Protein AF-M9M6G7-F1 (afdb_monomer)

Foldseek 3Di:
DDDDDDDDDDDDDDDDDDDDDDDDDDDDDDDDDDDDDDDDDDDPDDDPPDDPPPVPPPPDDDPDDCPPPVPPDDDDDDPPDPDDPQVVVLLVVVLPPDDPVVNVVVVVCVVVVVAWRARDPPQPPADADPRCVVVVHRGTD

InterPro domains:
  IPR005721 Large ribosomal subunit protein uL22, eukaryota/archaea [PTHR11593] (61-141)
  IPR036394 Ribosomal protein uL22 superfamily [G3DSA:3.90.470.10] (59-141)
  IPR036394 Ribosomal protein uL22 superfamily [SSF54843] (71-140)

Sequence (141 aa):
MFRSARTADTSTTADKQRPASAPITLASTFLATPTWLHRGVLSTACMPASSSCFSSPAHVRYAFDDSKLVEKTAKSRGEYLRVHFKNTRETAAAVNGLKLQKAYAYLGNVVEKKQCIPFRRFNGGVGRTQQAKEFKTTQGK

Organism: Pseudozyma antarctica (strain T-34) (NCBI:txid1151754)

Mean predicted aligned error: 18.45 Å

Nearest PDB structures (foldseek):
  8fkw-assembly1_LA  TM=9.525E-01  e=1.174E-07  Homo sapiens
  8rjd-assembly1_P  TM=9.704E-01  e=3.593E-07  Oryctolagus cuniculus
  8etc-assembly1_P  TM=9.435E-01  e=3.593E-07  Schizosaccharomyces pombe
  8eui-assembly1_P  TM=9.459E-01  e=4.132E-07  Schizosaccharomyces pombe
  7ohv-assembly1_P  TM=9.429E-01  e=1.264E-06  Saccharomyces cerevisiae S288C

Radius of gyration: 30.39 Å; Cα contacts (8 Å, |Δi|>4): 64; chains: 1; bounding box: 70×54×80 Å

pLDDT: mean 73.3, std 21.25, range [36.56, 96.69]

Structure (mmCIF, N/CA/C/O backbone):
data_AF-M9M6G7-F1
#
_entry.id   AF-M9M6G7-F1
#
loop_
_atom_site.group_PDB
_atom_site.id
_atom_site.type_symbol
_atom_site.label_atom_id
_atom_site.label_alt_id
_atom_site.label_comp_id
_atom_site.label_asym_id
_atom_site.label_entity_id
_atom_site.label_seq_id
_atom_site.pdbx_PDB_ins_code
_atom_site.Cartn_x
_atom_site.Cartn_y
_atom_site.Cartn_z
_atom_site.occupancy
_atom_site.B_iso_or_equiv
_atom_site.auth_seq_id
_atom_site.auth_comp_id
_atom_site.auth_asym_id
_atom_site.auth_atom_id
_atom_site.pdbx_PDB_model_num
ATOM 1 N N . MET A 1 1 ? 32.095 -33.979 20.966 1.00 43.72 1 MET A N 1
ATOM 2 C CA . MET A 1 1 ? 31.326 -35.228 21.174 1.00 43.72 1 MET A CA 1
ATOM 3 C C . MET A 1 1 ? 29.858 -34.898 20.902 1.00 43.72 1 MET A C 1
ATOM 5 O O . MET A 1 1 ? 29.241 -34.283 21.749 1.00 43.72 1 MET A O 1
ATOM 9 N N . PHE A 1 2 ? 29.365 -34.875 19.662 1.00 41.00 2 PHE A N 1
ATOM 10 C CA . PHE A 1 2 ? 29.019 -35.976 18.742 1.00 41.00 2 PHE A CA 1
ATOM 11 C C . PHE A 1 2 ? 27.919 -36.927 19.250 1.00 41.00 2 PHE A C 1
ATOM 13 O O . PHE A 1 2 ? 28.191 -37.736 20.132 1.00 41.00 2 PHE A O 1
ATOM 20 N N . ARG A 1 3 ? 26.745 -36.832 18.591 1.00 46.19 3 ARG A N 1
ATOM 21 C CA . ARG A 1 3 ? 25.634 -37.795 18.347 1.00 46.19 3 ARG A CA 1
ATOM 22 C C . ARG A 1 3 ? 24.284 -37.084 18.555 1.00 46.19 3 ARG A C 1
ATOM 24 O O . ARG A 1 3 ? 24.125 -36.395 19.544 1.00 46.19 3 ARG A O 1
ATOM 31 N N . SER A 1 4 ? 23.269 -37.182 17.702 1.00 43.19 4 SER A N 1
ATOM 32 C CA . SER A 1 4 ? 23.062 -37.948 16.471 1.00 43.19 4 SER A CA 1
ATOM 33 C C . SER A 1 4 ? 21.884 -37.325 15.711 1.00 43.19 4 SER A C 1
ATOM 35 O O . SER A 1 4 ? 20.944 -36.829 16.323 1.00 43.19 4 SER A O 1
ATOM 37 N N . ALA A 1 5 ? 21.937 -37.396 14.384 1.00 50.91 5 ALA A N 1
ATOM 38 C CA . ALA A 1 5 ? 20.817 -37.154 13.481 1.00 50.91 5 ALA A CA 1
ATOM 39 C C . ALA A 1 5 ? 19.961 -38.423 13.273 1.00 50.91 5 ALA A C 1
ATOM 41 O O . ALA A 1 5 ? 20.450 -39.530 13.521 1.00 50.91 5 ALA A O 1
ATOM 42 N N . ARG A 1 6 ? 18.786 -38.210 12.644 1.00 52.19 6 ARG A N 1
ATOM 43 C CA . ARG A 1 6 ? 17.777 -39.146 12.077 1.00 52.19 6 ARG A CA 1
ATOM 44 C C . ARG A 1 6 ? 16.653 -39.525 13.057 1.00 52.19 6 ARG A C 1
ATOM 46 O O . ARG A 1 6 ? 16.937 -39.798 14.209 1.00 52.19 6 ARG A O 1
ATOM 53 N N . THR A 1 7 ? 15.376 -39.507 12.673 1.00 51.31 7 THR A N 1
ATOM 54 C CA . THR A 1 7 ? 14.771 -39.990 11.413 1.00 51.31 7 THR A CA 1
ATOM 55 C C . THR A 1 7 ? 13.548 -39.170 10.964 1.00 51.31 7 THR A C 1
ATOM 57 O O . THR A 1 7 ? 12.857 -38.553 11.769 1.00 51.31 7 THR A O 1
ATOM 60 N N . ALA A 1 8 ? 13.303 -39.175 9.652 1.00 49.88 8 ALA A N 1
ATOM 61 C CA . ALA A 1 8 ? 12.016 -38.860 9.038 1.00 49.88 8 ALA A CA 1
ATOM 62 C C . ALA A 1 8 ? 11.105 -40.095 9.091 1.00 49.88 8 ALA A C 1
ATOM 64 O O . ALA A 1 8 ? 11.651 -41.188 9.053 1.00 49.88 8 ALA A O 1
ATOM 65 N N . ASP A 1 9 ? 9.783 -39.891 9.113 1.00 36.56 9 ASP A N 1
ATOM 66 C CA . ASP A 1 9 ? 8.731 -40.766 8.557 1.00 36.56 9 ASP A CA 1
ATOM 67 C C . ASP A 1 9 ? 7.427 -39.939 8.510 1.00 36.56 9 ASP A C 1
ATOM 69 O O . ASP A 1 9 ? 7.043 -39.321 9.500 1.00 36.56 9 ASP A O 1
ATOM 73 N N . THR A 1 10 ? 6.941 -39.525 7.337 1.00 44.03 10 THR A N 1
ATOM 74 C CA . THR A 1 10 ? 6.092 -40.249 6.367 1.00 44.03 10 THR A CA 1
ATOM 75 C C . THR A 1 10 ? 4.648 -40.511 6.837 1.00 44.03 10 THR A C 1
ATOM 77 O O . THR A 1 10 ? 4.376 -41.227 7.788 1.00 44.03 10 THR A O 1
ATOM 80 N N . SER A 1 11 ? 3.725 -39.905 6.076 1.00 40.56 11 SER A N 1
ATOM 81 C CA . SER A 1 11 ? 2.355 -40.346 5.759 1.00 40.56 11 SER A CA 1
ATOM 82 C C . SER A 1 11 ? 1.344 -40.628 6.882 1.00 40.56 11 SER A C 1
ATOM 84 O O . SER A 1 11 ? 1.300 -41.728 7.416 1.00 40.56 11 SER A O 1
ATOM 86 N N . THR A 1 12 ? 0.362 -39.723 7.015 1.00 47.25 12 THR A N 1
ATOM 87 C CA . THR A 1 12 ? -1.041 -40.126 7.220 1.00 47.25 12 THR A CA 1
ATOM 88 C C . THR A 1 12 ? -1.945 -39.380 6.243 1.00 47.25 12 THR A C 1
ATOM 90 O O . THR A 1 12 ? -2.217 -38.187 6.362 1.00 47.25 12 THR A O 1
ATOM 93 N N . THR A 1 13 ? -2.356 -40.149 5.244 1.00 46.22 13 THR A N 1
ATOM 94 C CA . THR A 1 13 ? -3.547 -40.076 4.401 1.00 46.22 13 THR A CA 1
ATOM 95 C C . THR A 1 13 ? -4.765 -39.430 5.065 1.00 46.22 13 THR A C 1
ATOM 97 O O . THR A 1 13 ? -5.200 -39.880 6.120 1.00 46.22 13 THR A O 1
ATOM 100 N N . ALA A 1 14 ? -5.392 -38.469 4.381 1.00 48.97 14 ALA A N 1
ATOM 101 C CA . ALA A 1 14 ? -6.845 -38.301 4.414 1.00 48.97 14 ALA A CA 1
ATOM 102 C C . ALA A 1 14 ? -7.320 -37.517 3.183 1.00 48.97 14 ALA A C 1
ATOM 104 O O . ALA A 1 14 ? -7.270 -36.288 3.124 1.00 48.97 14 ALA A O 1
ATOM 105 N N . ASP A 1 15 ? -7.774 -38.288 2.200 1.00 39.06 15 ASP A N 1
ATOM 106 C CA . ASP A 1 15 ? -8.801 -37.953 1.222 1.00 39.06 15 ASP A CA 1
ATOM 107 C C . ASP A 1 15 ? -9.792 -36.875 1.692 1.00 39.06 15 ASP A C 1
ATOM 109 O O . ASP A 1 15 ? -10.577 -37.082 2.617 1.00 39.06 15 ASP A O 1
ATOM 113 N N . LYS A 1 16 ? -9.852 -35.767 0.951 1.00 49.38 16 LYS A N 1
ATOM 114 C CA . LYS A 1 16 ? -11.132 -35.164 0.562 1.00 49.38 16 LYS A CA 1
ATOM 115 C C . LYS A 1 16 ? -11.050 -34.761 -0.901 1.00 49.38 16 LYS A C 1
ATOM 117 O O . LYS A 1 16 ? -10.624 -33.666 -1.265 1.00 49.38 16 LYS A O 1
ATOM 122 N N . GLN A 1 17 ? -11.459 -35.720 -1.719 1.00 43.41 17 GLN A N 1
ATOM 123 C CA . GLN A 1 17 ? -11.925 -35.568 -3.088 1.00 43.41 17 GLN A CA 1
ATOM 124 C C . GLN A 1 17 ? -12.687 -34.243 -3.256 1.00 43.41 17 GLN A C 1
ATOM 126 O O . GLN A 1 17 ? -13.699 -33.998 -2.597 1.00 43.41 17 GLN A O 1
ATOM 131 N N . ARG A 1 18 ? -12.198 -33.375 -4.146 1.00 47.53 18 ARG A N 1
ATOM 132 C CA . ARG A 1 18 ? -13.004 -32.277 -4.688 1.00 47.53 18 ARG A CA 1
ATOM 133 C C . ARG A 1 18 ? -13.916 -32.883 -5.758 1.00 47.53 18 ARG A C 1
ATOM 135 O O . ARG A 1 18 ? -13.379 -33.486 -6.687 1.00 47.53 18 ARG A O 1
ATOM 142 N N . PRO A 1 19 ? -15.248 -32.756 -5.667 1.00 55.66 19 PRO A N 1
ATOM 143 C CA . PRO A 1 19 ? -16.118 -33.241 -6.725 1.00 55.66 19 PRO A CA 1
ATOM 144 C C . PRO A 1 19 ? -15.910 -32.407 -7.994 1.00 55.66 19 PRO A C 1
ATOM 146 O O . PRO A 1 19 ? -15.985 -31.178 -7.977 1.00 55.66 19 PRO A O 1
ATOM 149 N N . ALA A 1 20 ? -15.628 -33.107 -9.090 1.00 54.44 20 ALA A N 1
ATOM 150 C CA . ALA A 1 20 ? -15.618 -32.575 -10.439 1.00 54.44 20 ALA A CA 1
ATOM 151 C C . ALA A 1 20 ? -17.042 -32.155 -10.832 1.00 54.44 20 ALA A C 1
ATOM 153 O O . ALA A 1 20 ? -17.949 -32.985 -10.865 1.00 54.44 20 ALA A O 1
ATOM 154 N N . SER A 1 21 ? -17.254 -30.880 -11.148 1.00 55.66 21 SER A N 1
ATOM 155 C CA . SER A 1 21 ? -18.465 -30.448 -11.846 1.00 55.66 21 SER A CA 1
ATOM 156 C C . SER A 1 21 ? -18.279 -30.704 -13.340 1.00 55.66 21 SER A C 1
ATOM 158 O O . SER A 1 21 ? -17.503 -30.016 -14.006 1.00 55.66 21 SER A O 1
ATOM 160 N N . ALA A 1 22 ? -18.965 -31.732 -13.830 1.00 56.25 22 ALA A N 1
ATOM 161 C CA . ALA A 1 22 ? -19.038 -32.105 -15.234 1.00 56.25 22 ALA A CA 1
ATOM 1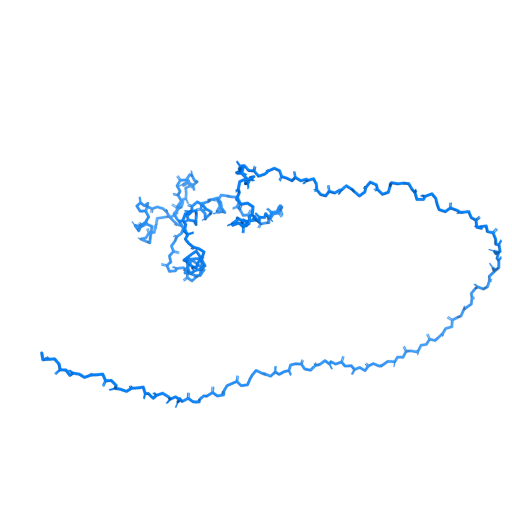62 C C . ALA A 1 22 ? -19.731 -31.019 -16.093 1.00 56.25 22 ALA A C 1
ATOM 164 O O . ALA A 1 22 ? -20.604 -30.303 -15.594 1.00 56.25 22 ALA A O 1
ATOM 165 N N . PRO A 1 23 ? -19.381 -30.911 -17.388 1.00 51.12 23 PRO A N 1
ATOM 166 C CA . PRO A 1 23 ? -20.042 -30.027 -18.342 1.00 51.12 23 PRO A CA 1
ATOM 167 C C . PRO A 1 23 ? -21.369 -30.632 -18.825 1.00 51.12 23 PRO A C 1
ATOM 169 O O . PRO A 1 23 ? -21.403 -31.737 -19.365 1.00 51.12 23 PRO A O 1
ATOM 172 N N . ILE A 1 24 ? -22.466 -29.890 -18.671 1.00 57.81 24 ILE A N 1
ATOM 173 C CA . ILE A 1 24 ? -23.769 -30.263 -19.233 1.00 57.81 24 ILE A CA 1
ATOM 174 C C . ILE A 1 24 ? -23.758 -29.902 -20.722 1.00 57.81 24 ILE A C 1
ATOM 176 O O . ILE A 1 24 ? -23.800 -28.735 -21.103 1.00 57.81 24 ILE A O 1
ATOM 180 N N . THR A 1 25 ? -23.670 -30.934 -21.554 1.00 47.38 25 THR A N 1
ATOM 181 C CA . THR A 1 25 ? -24.029 -30.919 -22.975 1.00 47.38 25 THR A CA 1
ATOM 182 C C . THR A 1 25 ? -25.407 -31.563 -23.126 1.00 47.38 25 THR A C 1
ATOM 184 O O . THR A 1 25 ? -25.710 -32.492 -22.383 1.00 47.38 25 THR A O 1
ATOM 187 N N . LEU A 1 26 ? -26.219 -31.034 -24.052 1.00 45.06 26 LEU A N 1
ATOM 188 C CA . LEU A 1 26 ? -27.317 -31.642 -24.841 1.00 45.06 26 LEU A CA 1
ATOM 189 C C . LEU A 1 26 ? -28.233 -30.479 -25.281 1.00 45.06 26 LEU A C 1
ATOM 191 O O . LEU A 1 26 ? -28.802 -29.784 -24.452 1.00 45.06 26 LEU A O 1
ATOM 195 N N . ALA A 1 27 ? -28.166 -30.024 -26.530 1.00 38.44 27 ALA A N 1
ATOM 196 C CA . ALA A 1 27 ? -28.734 -30.621 -27.745 1.00 38.44 27 ALA A CA 1
ATOM 197 C C . ALA A 1 27 ? -30.148 -30.092 -28.071 1.00 38.44 27 ALA A C 1
ATOM 199 O O . ALA A 1 27 ? -31.107 -30.315 -27.347 1.00 38.44 27 ALA A O 1
ATOM 200 N N . SER A 1 28 ? -30.198 -29.410 -29.221 1.00 47.59 28 SER A N 1
ATOM 201 C CA . SER A 1 28 ? -31.253 -29.381 -30.246 1.00 47.59 28 SER A CA 1
ATOM 202 C C . SER A 1 28 ? -32.720 -29.125 -29.875 1.00 47.59 28 SER A C 1
ATOM 204 O O . SER A 1 28 ? -33.405 -30.023 -29.406 1.00 47.59 28 SER A O 1
ATOM 206 N N . THR A 1 29 ? -33.236 -27.998 -30.374 1.00 53.78 29 THR A N 1
ATOM 207 C CA . THR A 1 29 ? -34.453 -27.908 -31.217 1.00 53.78 29 THR A CA 1
ATOM 208 C C . THR A 1 29 ? -34.286 -26.641 -32.070 1.00 53.78 29 THR A C 1
ATOM 210 O O . THR A 1 29 ? -34.328 -25.535 -31.544 1.00 53.78 29 THR A O 1
ATOM 213 N N . PHE A 1 30 ? -33.800 -26.708 -33.314 1.00 41.50 30 PHE A N 1
ATOM 214 C CA . PHE A 1 30 ? -34.609 -26.919 -34.523 1.00 41.50 30 PHE A CA 1
ATOM 215 C C . PHE A 1 30 ? -36.017 -26.327 -34.419 1.00 41.50 30 PHE A C 1
ATOM 217 O O . PHE A 1 30 ? -36.906 -26.980 -33.895 1.00 41.50 30 PHE A O 1
ATOM 224 N N . LEU A 1 31 ? -36.208 -25.136 -34.989 1.00 48.16 31 LEU A N 1
ATOM 225 C CA . LEU A 1 31 ? -37.364 -24.821 -35.825 1.00 48.16 31 LEU A CA 1
ATOM 226 C C . LEU A 1 31 ? -36.938 -23.768 -36.852 1.00 48.16 31 LEU A C 1
ATOM 228 O O . LEU A 1 31 ? -36.422 -22.701 -36.527 1.00 48.16 31 LEU A O 1
ATOM 232 N N . ALA A 1 32 ? -37.093 -24.160 -38.107 1.00 45.59 32 ALA A N 1
A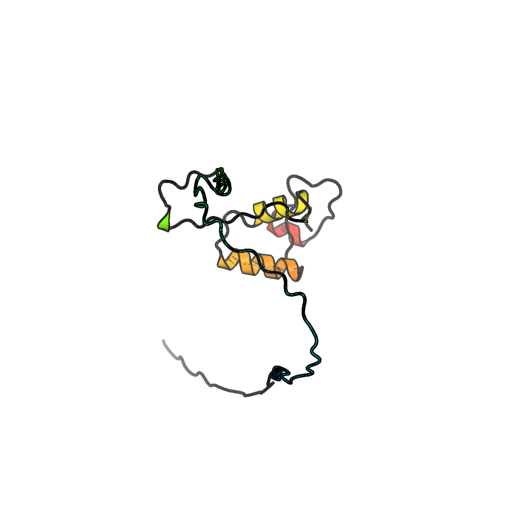TOM 233 C CA . ALA A 1 32 ? -36.815 -23.386 -39.296 1.00 45.59 32 ALA A CA 1
ATOM 234 C C . ALA A 1 32 ? -38.003 -22.485 -39.666 1.00 45.59 32 ALA A C 1
ATOM 236 O O . ALA A 1 32 ? -39.138 -22.763 -39.280 1.00 45.59 32 ALA A O 1
ATOM 237 N N . THR A 1 33 ? -37.712 -21.483 -40.505 1.00 54.75 33 THR A N 1
ATOM 238 C CA . THR A 1 33 ? -38.384 -21.070 -41.769 1.00 54.75 33 THR A CA 1
ATOM 239 C C . THR A 1 33 ? -38.447 -19.522 -41.902 1.00 54.75 33 THR A C 1
ATOM 241 O O . THR A 1 33 ? -38.173 -18.827 -40.930 1.00 54.75 33 THR A O 1
ATOM 244 N N . PRO A 1 34 ? -38.721 -18.932 -43.088 1.00 53.31 34 PRO A N 1
ATOM 245 C CA . PRO A 1 34 ? -37.825 -18.907 -44.249 1.00 53.31 34 PRO A CA 1
ATOM 246 C C . PRO A 1 34 ? -37.761 -17.524 -44.968 1.00 53.31 34 PRO A C 1
ATOM 248 O O . PRO A 1 34 ? -38.592 -16.645 -44.780 1.00 53.31 34 PRO A O 1
ATOM 251 N N . THR A 1 35 ? -36.777 -17.393 -45.866 1.00 56.69 35 THR A N 1
ATOM 252 C CA . THR A 1 35 ? -36.803 -16.657 -47.156 1.00 56.69 35 THR A CA 1
ATOM 253 C C . THR A 1 35 ? -37.253 -15.187 -47.222 1.00 56.69 35 THR A C 1
ATOM 255 O O . THR A 1 35 ? -38.439 -14.898 -47.337 1.00 56.69 35 THR A O 1
ATOM 258 N N . TRP A 1 36 ? -36.283 -14.292 -47.446 1.00 39.28 36 TRP A N 1
ATOM 259 C CA . TRP A 1 36 ? -36.424 -13.205 -48.426 1.00 39.28 36 TRP A CA 1
ATOM 260 C C . TRP A 1 36 ? -35.241 -13.240 -49.395 1.00 39.28 36 TRP A C 1
ATOM 262 O O . TRP A 1 36 ? -34.120 -12.842 -49.091 1.00 39.28 36 TRP A O 1
ATOM 272 N N . LEU A 1 37 ? -35.520 -13.793 -50.573 1.00 45.16 37 LEU A N 1
ATOM 273 C CA . LEU A 1 37 ? -34.740 -13.618 -51.789 1.00 45.16 37 LEU A CA 1
ATOM 274 C C . LEU A 1 37 ? -35.014 -12.190 -52.278 1.00 45.16 37 LEU A C 1
ATOM 276 O O . LEU A 1 37 ? -36.186 -11.851 -52.364 1.00 45.16 37 LEU A O 1
ATOM 280 N N . HIS A 1 38 ? -33.995 -11.392 -52.608 1.00 53.50 38 HIS A N 1
ATOM 281 C CA . HIS A 1 38 ? -33.955 -10.529 -53.804 1.00 53.50 38 HIS A CA 1
ATOM 282 C C . HIS A 1 38 ? -32.518 -10.015 -54.035 1.00 53.50 38 HIS A C 1
ATOM 284 O O . HIS A 1 38 ? -32.055 -9.028 -53.480 1.00 53.50 38 HIS A O 1
ATOM 290 N N . ARG A 1 39 ? -31.802 -10.821 -54.823 1.00 47.84 39 ARG A N 1
ATOM 291 C CA . ARG A 1 39 ? -30.875 -10.509 -55.925 1.00 47.84 39 ARG A CA 1
ATOM 292 C C . ARG A 1 39 ? -30.410 -9.046 -56.133 1.00 47.84 39 ARG A C 1
ATOM 294 O O . ARG A 1 39 ? -31.212 -8.172 -56.434 1.00 47.84 39 ARG A O 1
ATOM 301 N N . GLY A 1 40 ? -29.085 -8.882 -56.193 1.00 43.72 40 GLY A N 1
ATOM 302 C CA . GLY A 1 40 ? -28.346 -7.780 -56.841 1.00 43.72 40 GLY A CA 1
ATOM 303 C C . GLY A 1 40 ? -26.875 -7.817 -56.397 1.00 43.72 40 GLY A C 1
ATOM 304 O O . GLY A 1 40 ? -26.561 -7.360 -55.311 1.00 43.72 40 GLY A O 1
ATOM 305 N N . VAL A 1 41 ? -25.993 -8.645 -56.968 1.00 48.12 41 VAL A N 1
ATOM 306 C CA . VAL A 1 41 ? -25.215 -8.474 -58.217 1.00 48.12 41 VAL A CA 1
ATOM 307 C C . VAL A 1 41 ? -24.428 -7.156 -58.277 1.00 48.12 41 VAL A C 1
ATOM 309 O O . VAL A 1 41 ? -24.959 -6.114 -58.634 1.00 48.12 41 VAL A O 1
ATOM 312 N N . LEU A 1 42 ? -23.130 -7.327 -57.994 1.00 46.41 42 LEU A N 1
ATOM 313 C CA . LEU A 1 42 ? -21.948 -6.554 -58.390 1.00 46.41 42 LEU A CA 1
ATOM 314 C C . LEU A 1 42 ? -21.827 -5.092 -57.933 1.00 46.41 42 LEU A C 1
ATOM 316 O O . LEU A 1 42 ? -22.305 -4.173 -58.584 1.00 46.41 42 LEU A O 1
ATOM 320 N N . SER A 1 43 ? -20.951 -4.887 -56.944 1.00 43.25 43 SER A N 1
ATOM 321 C CA . SER A 1 43 ? -19.855 -3.925 -57.103 1.00 43.25 43 SER A CA 1
ATOM 322 C C . SER A 1 43 ? -18.693 -4.283 -56.173 1.00 43.25 43 SER A C 1
ATOM 324 O O . SER A 1 43 ? -18.697 -3.996 -54.977 1.00 43.25 43 SER A O 1
ATOM 326 N N . THR A 1 44 ? -17.692 -4.964 -56.728 1.00 54.19 44 THR A N 1
ATOM 327 C CA . THR A 1 44 ? -16.334 -5.009 -56.183 1.00 54.19 44 THR A CA 1
ATOM 328 C C . THR A 1 44 ? -15.743 -3.606 -56.258 1.00 54.19 44 THR A C 1
ATOM 330 O O . THR A 1 44 ? -15.160 -3.225 -57.270 1.00 54.19 44 THR A O 1
ATOM 333 N N . ALA A 1 45 ? -15.874 -2.849 -55.173 1.00 46.41 45 ALA A N 1
ATOM 334 C CA . ALA A 1 45 ? -15.076 -1.662 -54.924 1.00 46.41 45 ALA A CA 1
ATOM 335 C C . ALA A 1 45 ? -14.203 -1.928 -53.696 1.00 46.41 45 ALA A C 1
ATOM 337 O O . ALA A 1 45 ? -14.644 -1.850 -52.553 1.00 46.41 45 ALA A O 1
ATOM 338 N N . CYS A 1 46 ? -12.979 -2.357 -54.005 1.00 39.38 46 CYS A N 1
ATOM 339 C CA . CYS A 1 46 ? -11.730 -2.019 -53.332 1.00 39.38 46 CYS A CA 1
ATOM 340 C C . CYS A 1 46 ? -11.907 -1.313 -51.978 1.00 39.38 46 CYS A C 1
ATOM 342 O O . CYS A 1 46 ? -12.213 -0.123 -51.923 1.00 39.38 46 CYS A O 1
ATOM 344 N N . MET A 1 47 ? -11.679 -2.052 -50.891 1.00 57.00 47 MET A N 1
ATOM 345 C CA . MET A 1 47 ? -11.499 -1.454 -49.574 1.00 57.00 47 MET A CA 1
ATOM 346 C C . MET A 1 47 ? -10.264 -0.543 -49.614 1.00 57.00 47 MET A C 1
ATOM 348 O O . MET A 1 47 ? -9.167 -1.054 -49.861 1.00 57.00 47 MET A O 1
ATOM 352 N N . PRO A 1 48 ? -10.370 0.766 -49.320 1.00 56.56 48 PRO A N 1
ATOM 353 C CA . PRO A 1 48 ? -9.198 1.520 -48.931 1.00 56.56 48 PRO A CA 1
ATOM 354 C C . PRO A 1 48 ? -8.807 1.063 -47.524 1.00 56.56 48 PRO A C 1
ATOM 356 O O . PRO A 1 48 ? -9.320 1.527 -46.506 1.00 56.56 48 PRO A O 1
ATOM 359 N N . ALA A 1 49 ? -7.873 0.118 -47.479 1.00 57.50 49 ALA A N 1
ATOM 360 C CA . ALA A 1 49 ? -6.958 -0.000 -46.365 1.00 57.50 49 ALA A CA 1
ATOM 361 C C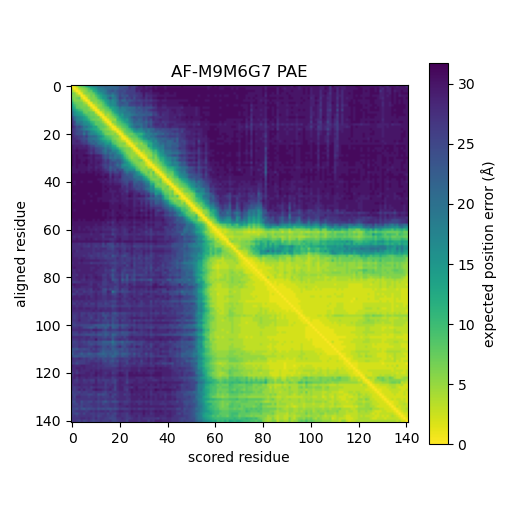 . ALA A 1 49 ? -6.166 1.314 -46.278 1.00 57.50 49 ALA A C 1
ATOM 363 O O . ALA A 1 49 ? -5.156 1.492 -46.950 1.00 57.50 49 ALA A O 1
ATOM 364 N N . SER A 1 50 ? -6.630 2.260 -45.466 1.00 55.44 50 SER A N 1
ATOM 365 C CA . SER A 1 50 ? -5.809 3.393 -45.052 1.00 55.44 50 SER A CA 1
ATOM 366 C C . SER A 1 50 ? -6.190 3.822 -43.646 1.00 55.44 50 SER A C 1
ATOM 368 O O . SER A 1 50 ? -7.266 4.360 -43.397 1.00 55.44 50 SER A O 1
ATOM 370 N N . SER A 1 51 ? -5.248 3.541 -42.748 1.00 55.06 51 SER A N 1
ATOM 371 C CA . SER A 1 51 ? -5.176 3.974 -41.361 1.00 55.06 51 SER A CA 1
ATOM 372 C C . SER A 1 51 ? -6.393 3.629 -40.512 1.00 55.06 51 SER A C 1
ATOM 374 O O . SER A 1 51 ? -7.154 4.497 -40.089 1.00 55.06 51 SER A O 1
ATOM 376 N N . SER A 1 52 ? -6.445 2.373 -40.066 1.00 47.53 52 SER A N 1
ATOM 377 C CA . SER A 1 52 ? -6.624 2.184 -38.633 1.00 47.53 52 SER A CA 1
ATOM 378 C C . SER A 1 52 ? -5.568 3.053 -37.943 1.00 47.53 52 SER A C 1
ATOM 380 O O . SER A 1 52 ? -4.417 2.643 -37.780 1.00 47.53 52 SER A O 1
ATOM 382 N N . CYS A 1 53 ? -5.936 4.268 -37.542 1.00 41.09 53 CYS A N 1
ATOM 383 C CA . CYS A 1 53 ? -5.345 4.892 -36.373 1.00 41.09 53 CYS A CA 1
ATOM 384 C C . CYS A 1 53 ? -5.759 4.017 -35.186 1.00 41.09 53 CYS A C 1
ATOM 386 O O . CYS A 1 53 ? -6.597 4.366 -34.362 1.00 41.09 53 CYS A O 1
ATOM 388 N N . PHE A 1 54 ? -5.187 2.811 -35.142 1.00 45.44 54 PHE A N 1
ATOM 389 C CA . PHE A 1 54 ? -5.061 2.052 -33.927 1.00 45.44 54 PHE A CA 1
ATOM 390 C C . PHE A 1 54 ? -4.244 2.978 -33.042 1.00 45.44 54 PHE A C 1
ATOM 392 O O . PHE A 1 54 ? -3.031 3.108 -33.200 1.00 45.44 54 PHE A O 1
ATOM 399 N N . SER A 1 55 ? -4.948 3.763 -32.231 1.00 51.31 55 SER A N 1
ATOM 400 C CA . SER A 1 55 ? -4.348 4.544 -31.173 1.00 51.31 55 SER A CA 1
ATOM 401 C C . SER A 1 55 ? -3.723 3.505 -30.258 1.00 51.31 55 SER A C 1
ATOM 403 O O . SER A 1 55 ? -4.391 2.935 -29.396 1.00 51.31 55 SER A O 1
ATOM 405 N N . SER A 1 56 ? -2.463 3.160 -30.540 1.00 51.47 56 SER A N 1
ATOM 406 C CA . SER A 1 56 ? -1.636 2.368 -29.648 1.00 51.47 56 SER A CA 1
ATOM 407 C C . SER A 1 56 ? -1.808 2.999 -28.275 1.00 51.47 56 SER A C 1
ATOM 409 O O . SER A 1 56 ? -1.611 4.217 -28.179 1.00 51.47 56 SER A O 1
ATOM 411 N N . PRO A 1 57 ? -2.230 2.237 -27.248 1.00 58.94 57 PRO A N 1
ATOM 412 C CA . PRO A 1 57 ? -2.486 2.796 -25.932 1.00 58.94 57 PRO A CA 1
ATOM 413 C C . PRO A 1 57 ? -1.264 3.618 -25.556 1.00 58.94 57 PRO A C 1
ATOM 415 O O . PRO A 1 57 ? -0.151 3.086 -25.527 1.00 58.94 57 PRO A O 1
ATOM 418 N N . ALA A 1 58 ? -1.474 4.930 -25.401 1.00 58.12 58 ALA A N 1
ATOM 419 C CA . ALA A 1 58 ? -0.403 5.895 -25.232 1.00 58.12 58 ALA A CA 1
ATOM 420 C C . ALA A 1 58 ? 0.597 5.336 -24.216 1.00 58.12 58 ALA A C 1
ATOM 422 O O . ALA A 1 58 ? 0.218 4.936 -23.110 1.00 58.12 58 ALA A O 1
ATOM 423 N N . HIS A 1 59 ? 1.859 5.220 -24.628 1.00 65.06 59 HIS A N 1
ATOM 424 C CA . HIS A 1 59 ? 2.918 4.691 -23.784 1.00 65.06 59 HIS A CA 1
ATOM 425 C C . HIS A 1 59 ? 3.058 5.597 -22.554 1.00 65.06 59 HIS A C 1
ATOM 427 O O . HIS A 1 59 ? 3.675 6.664 -22.616 1.00 65.06 59 HIS A O 1
ATOM 433 N N . VAL A 1 60 ? 2.429 5.193 -21.445 1.00 75.00 60 VAL A N 1
ATOM 434 C CA . VAL A 1 60 ? 2.450 5.948 -20.193 1.00 75.00 60 VAL A CA 1
ATOM 435 C C . VAL A 1 60 ? 3.877 5.975 -19.677 1.00 75.00 60 VAL A C 1
ATOM 437 O O . VAL A 1 60 ? 4.538 4.944 -19.541 1.00 75.00 60 VAL A O 1
ATOM 440 N N . ARG A 1 61 ? 4.354 7.190 -19.421 1.00 83.69 61 ARG A N 1
ATOM 441 C CA . ARG A 1 61 ? 5.679 7.438 -18.866 1.00 83.69 61 ARG A CA 1
ATOM 442 C C . ARG A 1 61 ? 5.643 7.081 -17.380 1.00 83.69 61 ARG A C 1
ATOM 444 O O . ARG A 1 61 ? 4.821 7.608 -16.635 1.00 83.69 61 ARG A O 1
ATOM 451 N N . TYR A 1 62 ? 6.513 6.165 -16.967 1.00 86.31 62 TYR A N 1
ATOM 452 C CA . TYR A 1 62 ? 6.722 5.849 -15.556 1.00 86.31 62 TYR A CA 1
ATOM 453 C C . TYR A 1 62 ? 7.668 6.885 -14.941 1.00 86.31 62 TYR A C 1
ATOM 455 O O . TYR A 1 62 ? 8.513 7.437 -15.637 1.00 86.31 62 TYR A O 1
ATOM 463 N N . ALA A 1 63 ? 7.512 7.163 -13.645 1.00 86.44 63 ALA A N 1
ATOM 464 C CA . ALA A 1 63 ? 8.343 8.143 -12.938 1.00 86.44 63 ALA A CA 1
ATOM 465 C C . ALA A 1 63 ? 9.786 7.663 -12.698 1.00 86.44 63 ALA A C 1
ATOM 467 O O . ALA A 1 63 ? 10.659 8.467 -12.393 1.00 86.44 63 ALA A O 1
ATOM 468 N N . PHE A 1 64 ? 10.016 6.353 -12.777 1.00 85.38 64 PHE A N 1
ATOM 469 C CA . PHE A 1 64 ? 11.337 5.750 -12.680 1.00 85.38 64 PHE A CA 1
ATOM 470 C C . PHE A 1 64 ? 11.875 5.487 -14.088 1.00 85.38 64 PHE A C 1
ATOM 472 O O . PHE A 1 64 ? 11.134 4.980 -14.926 1.00 85.38 64 PHE A O 1
ATOM 479 N N . ASP A 1 65 ? 13.146 5.813 -14.326 1.00 84.19 65 ASP A N 1
ATOM 480 C CA . ASP A 1 65 ? 13.814 5.590 -15.608 1.00 84.19 65 ASP A CA 1
ATOM 481 C C . ASP A 1 65 ? 14.472 4.204 -15.650 1.00 84.19 65 ASP A C 1
ATOM 483 O O . ASP A 1 65 ? 15.512 3.951 -15.041 1.00 84.19 65 ASP A O 1
ATOM 487 N N . ASP A 1 66 ? 13.876 3.287 -16.405 1.00 79.81 66 ASP A N 1
ATOM 488 C CA . ASP A 1 66 ? 14.262 1.868 -16.443 1.00 79.81 66 ASP A CA 1
ATOM 489 C C . ASP A 1 66 ? 15.219 1.508 -17.585 1.00 79.81 66 ASP A C 1
ATOM 491 O O . ASP A 1 66 ? 15.522 0.331 -17.788 1.00 79.81 66 ASP A O 1
ATOM 495 N N . SER A 1 67 ? 15.688 2.496 -18.348 1.00 80.94 67 SER A N 1
ATOM 496 C CA . SER A 1 67 ? 16.444 2.304 -19.597 1.00 80.94 67 SER A CA 1
ATOM 497 C C . SER A 1 67 ? 17.690 1.423 -19.454 1.00 80.94 67 SER A C 1
ATOM 499 O O . SER A 1 67 ? 18.129 0.817 -20.425 1.00 80.94 67 SER A O 1
ATOM 501 N N . LYS A 1 68 ? 18.247 1.316 -18.244 1.00 81.56 68 LYS A N 1
ATOM 502 C CA . LYS A 1 68 ? 19.490 0.586 -17.954 1.00 81.56 68 LYS A CA 1
ATOM 503 C C . LYS A 1 68 ? 19.290 -0.868 -17.505 1.00 81.56 68 LYS A C 1
ATOM 505 O O . LYS A 1 68 ? 20.259 -1.616 -17.489 1.00 81.56 68 LYS A O 1
ATOM 510 N N . LEU A 1 69 ? 18.088 -1.269 -17.074 1.00 82.50 69 LEU A N 1
ATOM 511 C CA . LEU A 1 69 ? 17.869 -2.527 -16.328 1.00 82.50 69 LEU A CA 1
ATOM 512 C C . LEU A 1 69 ? 16.648 -3.323 -16.814 1.00 82.50 69 LEU A C 1
ATOM 514 O O . LEU A 1 69 ? 16.038 -4.051 -16.034 1.00 82.50 69 LEU A O 1
ATOM 518 N N . VAL A 1 70 ? 16.314 -3.200 -18.100 1.00 79.06 70 VAL A N 1
ATOM 519 C CA . VAL A 1 70 ? 15.074 -3.721 -18.703 1.00 79.06 70 VAL A CA 1
ATOM 520 C C . VAL A 1 70 ? 14.837 -5.214 -18.424 1.00 79.06 70 VAL A C 1
ATOM 522 O O . VAL A 1 70 ? 13.703 -5.617 -18.204 1.00 79.06 70 VAL A O 1
ATOM 525 N N . GLU A 1 71 ? 15.888 -6.034 -18.361 1.00 85.81 71 GLU A N 1
ATOM 526 C CA . GLU A 1 71 ? 15.765 -7.486 -18.132 1.00 85.81 71 GLU A CA 1
ATOM 527 C C . GLU A 1 71 ? 15.471 -7.873 -16.674 1.00 85.81 71 GLU A C 1
ATOM 529 O O . GLU A 1 71 ? 15.027 -8.985 -16.395 1.00 85.81 71 GLU A O 1
ATOM 534 N N . LYS A 1 72 ? 15.750 -6.979 -15.720 1.00 86.19 72 LYS A N 1
ATOM 535 C CA . LYS A 1 72 ? 15.688 -7.263 -14.275 1.00 86.19 72 LYS A CA 1
ATOM 536 C C . LYS A 1 72 ? 14.553 -6.521 -13.576 1.00 86.19 72 LYS A C 1
ATOM 538 O O . LYS A 1 72 ? 14.349 -6.715 -12.377 1.00 86.19 72 LYS A O 1
ATOM 543 N N . THR A 1 73 ? 13.837 -5.659 -14.293 1.00 85.00 73 THR A N 1
ATOM 544 C CA . THR A 1 73 ? 12.744 -4.850 -13.757 1.00 85.00 73 THR A CA 1
ATOM 545 C C . THR A 1 73 ? 11.407 -5.307 -14.327 1.00 85.00 73 THR A C 1
ATOM 547 O O . THR A 1 73 ? 11.276 -5.639 -15.499 1.00 85.00 73 THR A O 1
ATOM 550 N N . ALA A 1 74 ? 10.384 -5.325 -13.475 1.00 87.69 74 ALA A N 1
ATOM 551 C CA . ALA A 1 74 ? 9.014 -5.616 -13.871 1.00 87.69 74 ALA A CA 1
ATOM 552 C C . ALA A 1 74 ? 8.146 -4.388 -13.591 1.00 87.69 74 ALA A C 1
ATOM 554 O O . ALA A 1 74 ? 8.236 -3.787 -12.519 1.00 87.69 74 ALA A O 1
ATOM 555 N N . LYS A 1 75 ? 7.292 -4.028 -14.552 1.00 86.56 75 LYS A N 1
ATOM 556 C CA . LYS A 1 75 ? 6.348 -2.911 -14.446 1.00 86.56 75 LYS A CA 1
ATOM 557 C C . LYS A 1 75 ? 4.928 -3.441 -14.431 1.00 86.56 75 LYS A C 1
ATOM 559 O O . LYS A 1 75 ? 4.577 -4.312 -15.219 1.00 86.56 75 LYS A O 1
ATOM 564 N N . SER A 1 76 ? 4.097 -2.870 -13.574 1.00 89.19 76 SER A N 1
ATOM 565 C CA . SER A 1 76 ? 2.656 -3.099 -13.595 1.00 89.19 76 SER A CA 1
ATOM 566 C C . SER A 1 76 ? 1.935 -1.784 -13.328 1.00 89.19 76 SER A C 1
ATOM 568 O O . SER A 1 76 ? 2.450 -0.913 -12.625 1.00 89.19 76 SER A O 1
ATOM 570 N N . ARG A 1 77 ? 0.756 -1.622 -13.929 1.00 89.31 77 ARG A N 1
ATOM 571 C CA . ARG A 1 77 ? -0.112 -0.458 -13.742 1.00 89.31 77 ARG A CA 1
ATOM 572 C C . ARG A 1 77 ? -1.565 -0.903 -13.726 1.00 89.31 77 ARG A C 1
ATOM 574 O O . ARG A 1 77 ? -1.938 -1.826 -14.444 1.00 89.31 77 ARG A O 1
ATOM 581 N N . GLY A 1 78 ? -2.367 -0.226 -12.916 1.00 90.19 78 GLY A N 1
ATOM 582 C CA . GLY A 1 78 ? -3.819 -0.334 -12.918 1.00 90.19 78 GLY A CA 1
ATOM 583 C C . GLY A 1 78 ? -4.402 1.070 -12.938 1.00 90.19 78 GLY A C 1
ATOM 584 O O . GLY A 1 78 ? -4.008 1.911 -12.132 1.00 90.19 78 GLY A O 1
ATOM 585 N N . GLU A 1 79 ? -5.312 1.329 -13.868 1.00 90.56 79 GLU A N 1
ATOM 586 C CA . GLU A 1 79 ? -5.975 2.623 -14.033 1.00 90.56 79 GLU A CA 1
ATOM 587 C C . GLU A 1 79 ? -7.460 2.489 -13.722 1.00 90.56 79 GLU A C 1
ATOM 589 O O . GLU A 1 79 ? -8.040 1.416 -13.871 1.00 90.56 79 GLU A O 1
ATOM 594 N N . TYR A 1 80 ? -8.064 3.584 -13.253 1.00 91.81 80 TYR A N 1
ATOM 595 C CA . TYR A 1 80 ? -9.494 3.648 -12.941 1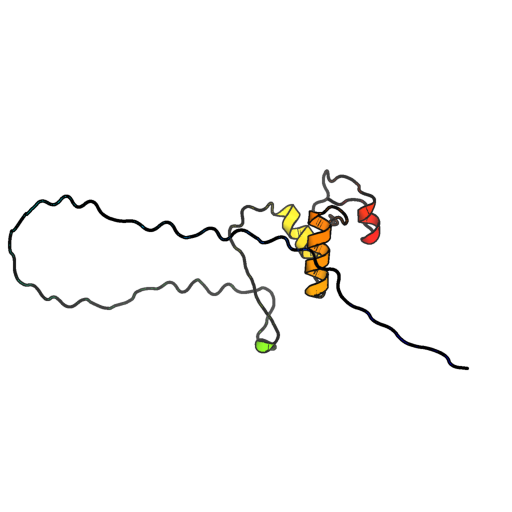.00 91.81 80 TYR A CA 1
ATOM 596 C C . TYR A 1 80 ? -9.980 2.547 -11.972 1.00 91.81 80 TYR A C 1
ATOM 598 O O . TYR A 1 80 ? -11.057 1.967 -12.108 1.00 91.81 80 TYR A O 1
ATOM 606 N N . LEU A 1 81 ? -9.172 2.250 -10.951 1.00 93.81 81 LEU A N 1
ATOM 607 C CA . LEU A 1 81 ? -9.542 1.292 -9.913 1.00 93.81 81 LEU A CA 1
ATOM 608 C C . LEU A 1 81 ? -10.561 1.911 -8.950 1.00 93.81 81 LEU A C 1
ATOM 610 O O . LEU A 1 81 ? -10.373 3.022 -8.455 1.00 93.81 81 LEU A O 1
ATOM 614 N N . ARG A 1 82 ? -11.609 1.153 -8.605 1.00 95.69 82 ARG A N 1
ATOM 615 C CA . ARG A 1 82 ? -12.634 1.540 -7.615 1.00 95.69 82 ARG A CA 1
ATOM 616 C C . ARG A 1 82 ? -12.130 1.357 -6.178 1.00 95.69 82 ARG A C 1
ATOM 618 O O . ARG A 1 82 ? -12.773 0.711 -5.358 1.00 95.69 82 ARG A O 1
ATOM 625 N N . VAL A 1 83 ? -10.948 1.889 -5.884 1.00 95.19 83 VAL A N 1
ATOM 626 C CA . VAL A 1 83 ? -10.302 1.825 -4.568 1.00 95.19 83 VAL A CA 1
ATOM 627 C C . VAL A 1 83 ? -10.153 3.223 -3.989 1.00 95.19 83 VAL A C 1
ATOM 629 O O . VAL A 1 83 ? -10.004 4.208 -4.710 1.00 95.19 83 VAL A O 1
ATOM 632 N N . HIS A 1 84 ? -10.186 3.327 -2.663 1.00 93.88 84 HIS A N 1
ATOM 633 C CA . HIS A 1 84 ? -10.047 4.621 -2.013 1.00 93.88 84 HIS A CA 1
ATOM 634 C C . HIS A 1 84 ? -8.583 5.078 -2.021 1.00 93.88 84 HIS A C 1
ATOM 636 O O . HIS A 1 84 ? -7.731 4.473 -1.366 1.00 93.88 84 HIS A O 1
ATOM 642 N N . PHE A 1 85 ? -8.313 6.198 -2.695 1.00 93.56 85 PHE A N 1
ATOM 643 C CA . PHE A 1 85 ? -6.970 6.747 -2.904 1.00 93.56 85 PHE A CA 1
ATOM 644 C C . PHE A 1 85 ? -6.109 6.794 -1.632 1.00 93.56 85 PHE A C 1
ATOM 646 O O . PHE A 1 85 ? -4.963 6.337 -1.632 1.00 93.56 85 PHE A O 1
ATOM 653 N N . LYS A 1 86 ? -6.669 7.297 -0.520 1.00 93.75 86 LYS A N 1
ATOM 654 C CA . LYS A 1 86 ? -5.910 7.462 0.732 1.00 93.75 86 LYS A CA 1
ATOM 655 C C . LYS A 1 86 ? -5.411 6.125 1.291 1.00 93.75 86 LYS A C 1
ATOM 657 O O . LYS A 1 86 ? -4.312 6.079 1.823 1.00 93.75 86 LYS A O 1
ATOM 662 N N . ASN A 1 87 ? -6.170 5.041 1.130 1.00 92.94 87 ASN A N 1
ATOM 663 C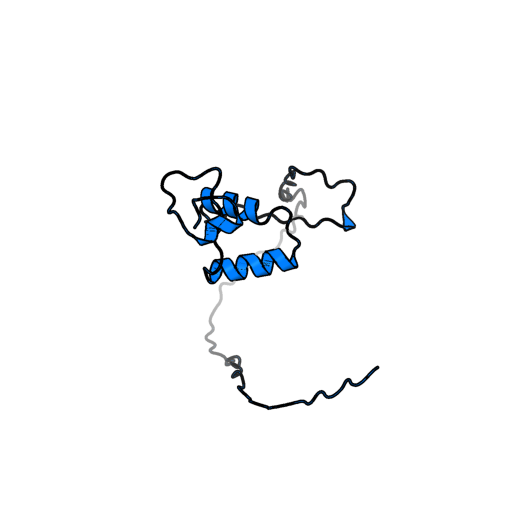 CA . ASN A 1 87 ? -5.806 3.741 1.701 1.00 92.94 87 ASN A CA 1
ATOM 664 C C . ASN A 1 87 ? -4.723 3.064 0.853 1.00 92.94 87 ASN A C 1
ATOM 666 O O . ASN A 1 87 ? -3.734 2.555 1.381 1.00 92.94 87 ASN A O 1
ATOM 670 N N . THR A 1 88 ? -4.869 3.110 -0.472 1.00 94.38 88 THR A N 1
ATOM 671 C CA . THR A 1 88 ? -3.913 2.499 -1.404 1.00 94.38 88 THR A CA 1
ATOM 672 C C . THR A 1 88 ? -2.541 3.164 -1.320 1.00 94.38 88 THR A C 1
ATOM 674 O O . THR A 1 88 ? -1.528 2.471 -1.352 1.00 94.38 88 THR A O 1
ATOM 677 N N . ARG A 1 89 ? -2.483 4.490 -1.130 1.00 94.81 89 ARG A N 1
ATOM 678 C CA . ARG A 1 89 ? -1.213 5.215 -0.974 1.00 94.81 89 ARG A CA 1
ATOM 679 C C . ARG A 1 89 ? -0.435 4.771 0.261 1.00 94.81 89 ARG A C 1
ATOM 681 O O . ARG A 1 89 ? 0.773 4.566 0.167 1.00 94.81 89 ARG A O 1
ATOM 688 N N . GLU A 1 90 ? -1.096 4.652 1.413 1.00 94.94 90 GLU A N 1
ATOM 689 C CA . GLU A 1 90 ? -0.417 4.217 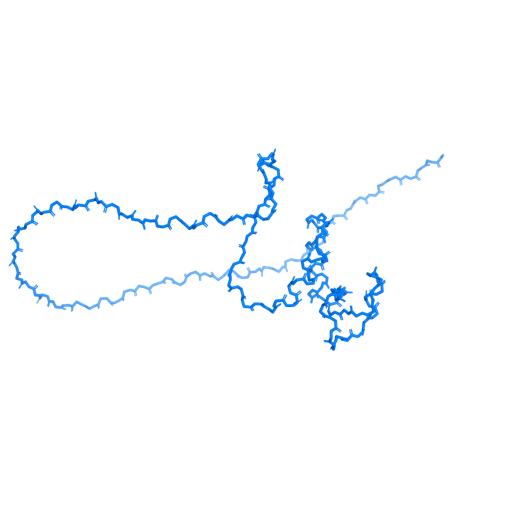2.642 1.00 94.94 90 GLU A CA 1
ATOM 690 C C . GLU A 1 90 ? 0.006 2.741 2.546 1.00 94.94 90 GLU A C 1
ATOM 692 O O . GLU A 1 90 ? 1.120 2.400 2.935 1.00 94.94 90 GLU A O 1
ATOM 697 N N . THR A 1 91 ? -0.816 1.891 1.920 1.00 94.44 91 THR A N 1
ATOM 698 C CA . THR A 1 91 ? -0.477 0.476 1.673 1.00 94.44 91 THR A CA 1
ATOM 699 C C . THR A 1 91 ? 0.749 0.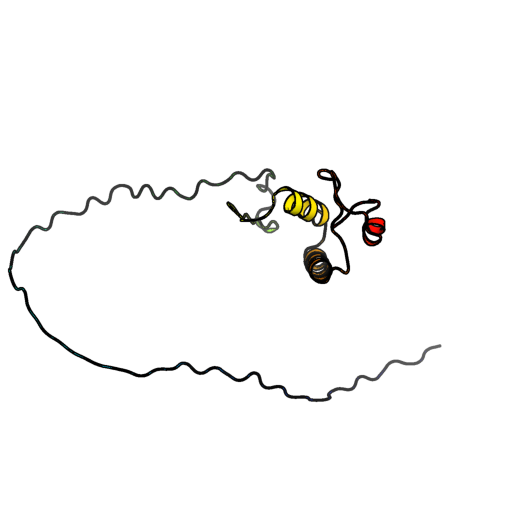338 0.770 1.00 94.44 91 THR A C 1
ATOM 701 O O . THR A 1 91 ? 1.681 -0.396 1.090 1.00 94.44 91 THR A O 1
ATOM 704 N N . ALA A 1 92 ? 0.791 1.084 -0.339 1.00 94.00 92 ALA A N 1
ATOM 705 C CA . ALA A 1 92 ? 1.931 1.081 -1.251 1.00 94.00 92 ALA A CA 1
ATOM 706 C C . ALA A 1 92 ? 3.207 1.567 -0.547 1.00 94.00 92 ALA A C 1
ATOM 708 O O . ALA A 1 92 ? 4.261 0.955 -0.684 1.00 94.00 92 ALA A O 1
ATOM 709 N N . ALA A 1 93 ? 3.105 2.614 0.278 1.00 93.31 93 ALA A N 1
ATOM 710 C CA . ALA A 1 93 ? 4.237 3.107 1.056 1.00 93.31 93 ALA A CA 1
ATOM 711 C C . ALA A 1 93 ? 4.789 2.067 2.048 1.00 93.31 93 ALA A C 1
ATOM 713 O O . ALA A 1 93 ? 5.993 2.061 2.286 1.00 93.31 93 ALA A O 1
ATOM 714 N N . ALA A 1 94 ? 3.941 1.195 2.602 1.00 93.06 94 ALA A N 1
ATOM 715 C CA . ALA A 1 94 ? 4.362 0.119 3.500 1.00 93.06 94 ALA A CA 1
ATOM 716 C C . ALA A 1 94 ? 5.049 -1.048 2.764 1.00 93.06 94 ALA A C 1
ATOM 718 O O . ALA A 1 94 ? 5.947 -1.682 3.315 1.00 93.06 94 ALA A O 1
ATOM 719 N N . VAL A 1 95 ? 4.642 -1.330 1.522 1.00 94.38 95 VAL A N 1
ATOM 720 C CA . VAL A 1 95 ? 5.208 -2.420 0.706 1.00 94.38 95 VAL A CA 1
ATOM 721 C C . VAL A 1 95 ? 6.505 -2.005 -0.003 1.00 94.38 95 VAL A C 1
ATOM 723 O O . VAL A 1 95 ? 7.342 -2.854 -0.322 1.00 94.38 95 VAL A O 1
ATOM 726 N N . ASN A 1 96 ? 6.714 -0.705 -0.216 1.00 92.56 96 ASN A N 1
ATOM 727 C CA . ASN A 1 96 ? 7.919 -0.175 -0.848 1.00 92.56 96 ASN A CA 1
ATOM 728 C C . ASN A 1 96 ? 9.194 -0.587 -0.087 1.00 92.56 96 ASN A C 1
ATOM 730 O O . ASN A 1 96 ? 9.348 -0.311 1.100 1.00 92.56 96 ASN A O 1
ATOM 734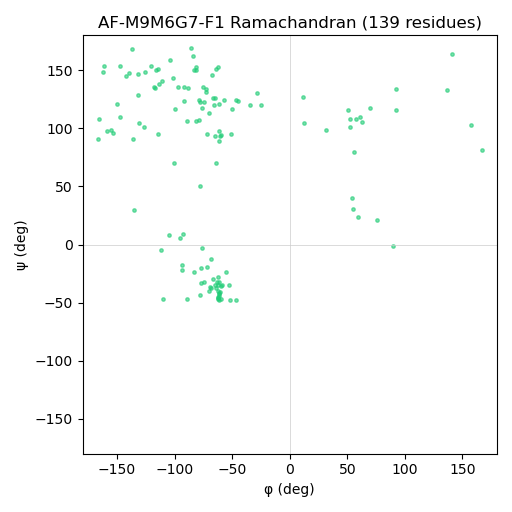 N N . GLY A 1 97 ? 10.133 -1.225 -0.794 1.00 90.69 97 GLY A N 1
ATOM 735 C CA . GLY A 1 97 ? 11.411 -1.693 -0.238 1.00 90.69 97 GLY A CA 1
ATOM 736 C C . GLY A 1 97 ? 11.386 -3.114 0.340 1.00 90.69 97 GLY A C 1
ATOM 737 O O . GLY A 1 97 ? 12.425 -3.613 0.774 1.00 90.69 97 GLY A O 1
ATOM 738 N N . LEU A 1 98 ? 10.238 -3.799 0.324 1.00 93.19 98 LEU A N 1
ATOM 739 C CA . LEU A 1 98 ? 10.154 -5.210 0.702 1.00 93.19 98 LEU A CA 1
ATOM 740 C C . LEU A 1 98 ? 10.533 -6.136 -0.464 1.00 93.19 98 LEU A C 1
ATOM 742 O O . LEU A 1 98 ? 10.278 -5.848 -1.632 1.00 93.19 98 LEU A O 1
ATOM 746 N N . LYS A 1 99 ? 11.091 -7.310 -0.138 1.00 95.62 99 LYS A N 1
ATOM 747 C CA . LYS A 1 99 ? 11.227 -8.419 -1.097 1.00 95.62 99 LYS A CA 1
ATOM 748 C C . LYS A 1 99 ? 9.841 -8.962 -1.461 1.00 95.62 99 LYS A C 1
ATOM 750 O O . LYS A 1 99 ? 8.979 -9.057 -0.587 1.00 95.62 99 LYS A O 1
ATOM 755 N N . LEU A 1 100 ? 9.663 -9.416 -2.705 1.00 93.00 100 LEU A N 1
ATOM 756 C CA . LEU A 1 100 ? 8.369 -9.874 -3.237 1.00 93.00 100 LEU A CA 1
ATOM 757 C C . LEU A 1 100 ? 7.680 -10.927 -2.351 1.00 93.00 100 LEU A C 1
ATOM 759 O O . LEU A 1 100 ? 6.519 -10.768 -1.995 1.00 93.00 100 LEU A O 1
ATOM 763 N N . GLN A 1 101 ? 8.409 -11.959 -1.916 1.00 96.00 101 GLN A N 1
ATOM 764 C CA . GLN A 1 101 ? 7.858 -13.016 -1.052 1.00 96.00 101 GLN A CA 1
ATOM 765 C C . GLN A 1 101 ? 7.347 -12.474 0.293 1.00 96.00 101 GLN A C 1
ATOM 767 O O . GLN A 1 101 ? 6.278 -12.862 0.760 1.00 96.00 101 GLN A O 1
ATOM 772 N N . LYS A 1 102 ? 8.082 -11.531 0.897 1.00 96.19 102 LYS A N 1
ATOM 773 C CA . LYS A 1 102 ? 7.689 -10.899 2.163 1.00 96.19 102 LYS A CA 1
ATOM 774 C C . LYS A 1 102 ? 6.469 -9.996 1.979 1.00 96.19 102 LYS A C 1
ATOM 776 O O . LYS A 1 102 ? 5.620 -9.958 2.861 1.00 96.19 102 LYS A O 1
ATOM 781 N N . ALA A 1 103 ? 6.368 -9.298 0.848 1.00 95.62 103 ALA A N 1
ATOM 782 C CA . ALA A 1 103 ? 5.221 -8.449 0.537 1.00 95.62 103 ALA A CA 1
ATOM 783 C C . ALA A 1 103 ? 3.915 -9.256 0.452 1.00 95.62 103 ALA A C 1
ATOM 785 O O . ALA A 1 103 ? 2.921 -8.860 1.056 1.00 95.62 103 ALA A O 1
ATOM 786 N N . TYR A 1 104 ? 3.926 -10.414 -0.218 1.00 95.19 104 TYR A N 1
ATOM 787 C CA . TYR A 1 104 ? 2.750 -11.290 -0.281 1.00 95.19 104 TYR A CA 1
ATOM 788 C C . TYR A 1 104 ? 2.335 -11.811 1.096 1.00 95.19 104 TYR A C 1
ATOM 790 O O . TYR A 1 104 ? 1.158 -11.743 1.444 1.00 95.19 104 TYR A O 1
ATOM 798 N N . ALA A 1 105 ? 3.298 -12.266 1.904 1.00 96.56 105 ALA A N 1
ATOM 799 C CA . ALA A 1 105 ? 3.022 -12.712 3.267 1.00 96.56 105 ALA A CA 1
ATOM 800 C C . ALA A 1 105 ? 2.446 -11.579 4.138 1.00 96.56 105 ALA A C 1
ATOM 802 O O . ALA A 1 105 ? 1.473 -11.784 4.860 1.00 96.56 105 ALA A O 1
ATOM 803 N N . TYR A 1 106 ? 3.002 -10.368 4.029 1.00 95.50 106 TYR A N 1
ATOM 804 C CA . TYR A 1 106 ? 2.518 -9.197 4.759 1.00 95.50 106 TYR A CA 1
ATOM 805 C C . TYR A 1 106 ? 1.073 -8.846 4.385 1.00 95.50 106 TYR A C 1
ATOM 807 O O . TYR A 1 106 ? 0.234 -8.682 5.266 1.00 95.50 106 TYR A O 1
ATOM 815 N N . LEU A 1 107 ? 0.749 -8.797 3.090 1.00 95.00 107 LEU A N 1
ATOM 816 C CA . LEU A 1 107 ? -0.615 -8.507 2.642 1.00 95.00 107 LEU A CA 1
ATOM 817 C C . LEU A 1 107 ? -1.608 -9.607 3.052 1.00 95.00 107 LEU A C 1
ATOM 819 O O . LEU A 1 107 ? -2.735 -9.283 3.419 1.00 95.00 107 LEU A O 1
ATOM 823 N N . GLY A 1 108 ? -1.189 -10.878 3.079 1.00 96.69 108 GLY A N 1
ATOM 824 C CA . GLY A 1 108 ? -1.992 -11.971 3.639 1.00 96.69 108 GLY A CA 1
ATOM 825 C C . GLY A 1 108 ? -2.330 -11.747 5.118 1.00 96.69 108 GLY A C 1
ATOM 826 O O . GLY A 1 108 ? -3.496 -11.798 5.507 1.00 96.69 108 GLY A O 1
ATOM 827 N N . ASN A 1 109 ? -1.335 -11.373 5.927 1.00 95.69 109 ASN A N 1
ATOM 828 C CA . ASN A 1 109 ? -1.536 -11.062 7.345 1.00 95.69 109 ASN A CA 1
ATOM 829 C C . ASN A 1 109 ? -2.457 -9.852 7.575 1.00 95.69 109 ASN A C 1
ATOM 831 O O . ASN A 1 109 ? -3.165 -9.811 8.581 1.00 95.69 109 ASN A O 1
ATOM 835 N N . VAL A 1 110 ? -2.450 -8.867 6.670 1.00 94.44 110 VAL A N 1
ATOM 836 C CA . VAL A 1 110 ? -3.334 -7.689 6.736 1.00 94.44 110 VAL A CA 1
ATOM 837 C C . VAL A 1 110 ? -4.785 -8.073 6.450 1.00 94.44 110 VAL A C 1
ATOM 839 O O . VAL A 1 110 ? -5.687 -7.611 7.147 1.00 94.44 110 VAL A O 1
ATOM 842 N N . VAL A 1 111 ? -5.030 -8.961 5.481 1.00 95.19 111 VAL A N 1
ATOM 843 C CA . VAL A 1 111 ? -6.381 -9.490 5.212 1.00 95.19 111 VAL A CA 1
ATOM 844 C C . VAL A 1 111 ? -6.913 -10.254 6.428 1.00 95.19 111 VAL A C 1
ATOM 846 O O . VAL A 1 111 ? -8.070 -10.087 6.811 1.00 95.19 111 VAL A O 1
ATOM 849 N N . GLU A 1 112 ? -6.044 -11.017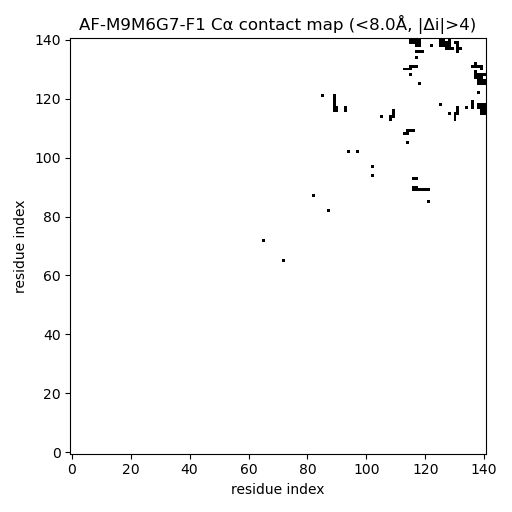 7.092 1.00 96.12 112 GLU A N 1
ATOM 850 C CA . GLU A 1 112 ? -6.342 -11.705 8.354 1.00 96.12 112 GLU A CA 1
ATOM 851 C C . GLU A 1 112 ? -6.357 -10.771 9.582 1.00 96.12 112 GLU A C 1
ATOM 853 O O . GLU A 1 112 ? -6.658 -11.218 10.688 1.00 96.12 112 GLU A O 1
ATOM 858 N N . LYS A 1 113 ? -6.048 -9.476 9.408 1.00 93.25 113 LYS A N 1
ATOM 859 C CA . LYS A 1 113 ? -5.998 -8.433 10.454 1.00 93.25 113 LYS A CA 1
ATOM 860 C C . LYS A 1 113 ? -5.003 -8.708 11.589 1.00 93.25 113 LYS A C 1
ATOM 862 O O . LYS A 1 113 ? -5.137 -8.179 12.696 1.00 93.25 113 LYS A O 1
ATOM 867 N N . LYS A 1 114 ? -3.980 -9.519 11.319 1.00 93.25 114 LYS A N 1
ATOM 868 C CA . LYS A 1 114 ? -2.880 -9.812 12.252 1.00 93.25 114 LYS A CA 1
ATOM 869 C C . LYS A 1 114 ? -1.871 -8.668 12.317 1.00 93.25 114 LYS A C 1
ATOM 871 O O . LYS A 1 114 ? -1.290 -8.415 13.369 1.00 93.25 114 LYS A O 1
ATOM 876 N N . GLN A 1 115 ? -1.671 -7.983 11.194 1.00 92.31 115 GLN A N 1
ATOM 877 C CA . GLN A 1 115 ? -0.802 -6.815 11.071 1.00 92.31 115 GLN A CA 1
ATOM 878 C C . GLN A 1 115 ? -1.591 -5.649 10.472 1.00 92.31 115 GLN A C 1
ATOM 880 O O . GLN A 1 115 ? -2.485 -5.863 9.655 1.00 92.31 115 GLN A O 1
ATOM 885 N N . CYS A 1 116 ? -1.241 -4.422 10.858 1.00 93.88 116 CYS A N 1
ATOM 886 C CA . CYS A 1 116 ? -1.893 -3.210 10.363 1.00 93.88 116 CYS A CA 1
ATOM 887 C C . CYS A 1 116 ? -1.036 -2.475 9.331 1.00 93.88 116 CYS A C 1
ATOM 889 O O . CYS A 1 116 ? 0.196 -2.587 9.333 1.00 93.88 116 CYS A O 1
ATOM 891 N N . ILE A 1 117 ? -1.686 -1.637 8.524 1.00 94.19 117 ILE A N 1
ATOM 892 C CA . ILE A 1 117 ? -1.018 -0.678 7.643 1.00 94.19 117 ILE A CA 1
ATOM 893 C C . ILE A 1 117 ? -0.861 0.654 8.395 1.00 94.19 117 ILE A C 1
ATOM 895 O O . ILE A 1 117 ? -1.860 1.219 8.857 1.00 94.19 117 ILE A O 1
ATOM 899 N N . PRO A 1 118 ? 0.366 1.188 8.531 1.00 93.56 118 PRO A N 1
ATOM 900 C CA . PRO A 1 118 ? 0.598 2.458 9.211 1.00 93.56 118 PRO A CA 1
ATOM 901 C C . PRO A 1 118 ? 0.121 3.644 8.361 1.00 93.56 118 PRO A C 1
ATOM 903 O O . PRO A 1 118 ? 0.457 3.749 7.182 1.00 93.56 118 PRO A O 1
ATOM 906 N N . PHE A 1 119 ? -0.606 4.584 8.972 1.00 93.44 119 PHE A N 1
ATOM 907 C CA . PHE A 1 119 ? -1.043 5.820 8.310 1.00 93.44 119 PHE A CA 1
ATOM 908 C C . PHE A 1 119 ? -0.118 6.976 8.697 1.00 93.44 119 PHE A C 1
ATOM 910 O O . PHE A 1 119 ? -0.049 7.362 9.863 1.00 93.44 119 PHE A O 1
ATOM 917 N N . ARG A 1 120 ? 0.596 7.553 7.719 1.00 89.88 120 ARG A N 1
ATOM 918 C CA . ARG A 1 120 ? 1.553 8.651 7.958 1.00 89.88 120 ARG A CA 1
ATOM 919 C C . ARG A 1 120 ? 1.078 9.987 7.406 1.00 89.88 120 ARG A C 1
ATOM 921 O O . ARG A 1 120 ? 1.169 10.989 8.103 1.00 89.88 120 ARG A O 1
ATOM 928 N N . ARG A 1 121 ? 0.595 10.020 6.160 1.00 92.44 121 ARG A N 1
ATOM 929 C CA . ARG A 1 121 ? 0.176 11.278 5.512 1.00 92.44 121 ARG A CA 1
ATOM 930 C C . ARG A 1 121 ? -1.292 11.590 5.777 1.00 92.44 121 ARG A C 1
ATOM 932 O O . ARG A 1 121 ? -1.629 12.713 6.124 1.00 92.44 121 ARG A O 1
ATOM 939 N N . PHE A 1 122 ? -2.163 10.600 5.606 1.00 91.50 122 PHE A N 1
ATOM 940 C CA . PHE A 1 122 ? -3.610 10.762 5.750 1.00 91.50 122 PHE A CA 1
ATOM 941 C C . PHE A 1 122 ? -4.097 10.253 7.111 1.00 91.50 122 PHE A C 1
ATOM 943 O O . PHE A 1 122 ? -4.758 9.225 7.194 1.00 91.50 122 PHE A O 1
ATOM 950 N N . ASN A 1 123 ? -3.748 10.964 8.180 1.00 87.62 123 ASN A N 1
ATOM 951 C CA . ASN A 1 123 ? -3.956 10.536 9.571 1.00 87.62 123 ASN A CA 1
ATOM 952 C C . ASN A 1 123 ? -5.128 11.255 10.291 1.00 87.62 123 ASN A C 1
ATOM 954 O O . ASN A 1 123 ? -5.340 11.084 11.489 1.00 87.62 123 ASN A O 1
ATOM 958 N N . GLY A 1 124 ? -5.927 12.051 9.572 1.00 90.44 124 GLY A N 1
ATOM 959 C CA . GLY A 1 124 ? -7.109 12.712 10.135 1.00 90.44 124 GLY A CA 1
ATOM 960 C C . GLY A 1 124 ? -8.223 11.710 10.456 1.00 90.44 124 GLY A C 1
ATOM 961 O O . GLY A 1 124 ? -8.795 11.120 9.540 1.00 90.44 124 GLY A O 1
ATOM 962 N N . GLY A 1 125 ? -8.531 11.518 11.742 1.00 87.94 125 GLY A N 1
ATOM 963 C CA . GLY A 1 125 ? -9.632 10.658 12.199 1.00 87.94 125 GLY A CA 1
ATOM 964 C C . GLY A 1 125 ? -9.364 9.149 12.116 1.00 87.94 125 GLY A C 1
ATOM 965 O O . GLY A 1 125 ? -10.307 8.362 12.066 1.00 87.94 125 GLY A O 1
ATOM 966 N N . VAL A 1 126 ? -8.097 8.724 12.075 1.00 90.69 126 VAL A N 1
ATOM 967 C CA . VAL A 1 126 ? -7.734 7.298 12.055 1.00 90.69 126 VAL A CA 1
ATOM 968 C C . VAL A 1 126 ? -7.599 6.759 13.482 1.00 90.69 126 VAL A C 1
ATOM 970 O O . VAL A 1 126 ? -6.991 7.388 14.350 1.00 90.69 126 VAL A O 1
ATOM 973 N N . GLY A 1 127 ? -8.172 5.577 13.727 1.00 90.81 127 GLY A N 1
ATOM 974 C CA . GLY A 1 127 ? -8.080 4.884 15.010 1.00 90.81 127 GLY A CA 1
ATOM 975 C C . GLY A 1 127 ? -6.641 4.518 15.387 1.00 90.81 127 GLY A C 1
ATOM 976 O O . GLY A 1 127 ? -5.770 4.327 14.535 1.00 90.81 127 GLY A O 1
ATOM 977 N N . ARG A 1 128 ? -6.387 4.418 16.693 1.00 92.25 128 ARG A N 1
ATOM 978 C CA . ARG A 1 128 ? -5.097 3.971 17.233 1.00 92.25 128 ARG A CA 1
ATOM 979 C C . ARG A 1 128 ? -5.132 2.464 17.444 1.00 92.25 128 ARG A C 1
ATOM 981 O O . ARG A 1 128 ? -6.106 1.949 17.986 1.00 92.25 128 ARG A O 1
ATOM 988 N N . THR A 1 129 ? -4.072 1.765 17.055 1.00 90.50 129 THR A N 1
ATOM 989 C CA . THR A 1 129 ? -3.977 0.304 17.190 1.00 90.50 129 THR A CA 1
ATOM 990 C C . THR A 1 129 ? -2.639 -0.092 17.806 1.00 90.50 129 THR A C 1
ATOM 992 O O . THR A 1 129 ? -1.614 0.553 17.587 1.00 90.50 129 THR A O 1
ATOM 995 N N . GLN A 1 130 ? -2.624 -1.170 18.595 1.00 91.69 130 GLN A N 1
ATOM 996 C CA . GLN A 1 130 ? -1.388 -1.678 19.205 1.00 91.69 130 GLN A CA 1
ATOM 997 C C . GLN A 1 130 ? -0.410 -2.231 18.159 1.00 91.69 130 GLN A C 1
ATOM 999 O O . GLN A 1 130 ? 0.800 -2.142 18.346 1.00 91.69 130 GLN A O 1
ATOM 1004 N N . GLN A 1 131 ? -0.933 -2.756 17.049 1.00 91.38 131 GLN A N 1
ATOM 1005 C CA . GLN A 1 131 ? -0.157 -3.319 15.942 1.00 91.38 131 GLN A CA 1
ATOM 1006 C C . GLN A 1 131 ? 0.745 -2.266 15.268 1.00 91.38 131 GLN A C 1
ATOM 1008 O O . GLN A 1 131 ? 1.831 -2.590 14.795 1.00 91.38 131 GLN A O 1
ATOM 1013 N N . ALA A 1 132 ? 0.357 -0.984 15.302 1.00 90.12 132 ALA A N 1
ATOM 1014 C CA . ALA A 1 132 ? 1.109 0.109 14.680 1.00 90.12 132 ALA A CA 1
ATOM 1015 C C . ALA A 1 132 ? 2.459 0.402 15.365 1.00 90.12 132 ALA A C 1
ATOM 1017 O O . ALA A 1 132 ? 3.310 1.096 14.794 1.00 90.12 132 ALA A O 1
ATOM 1018 N N . LYS A 1 133 ? 2.681 -0.164 16.562 1.00 89.00 133 LYS A N 1
ATOM 1019 C CA . LYS A 1 133 ? 3.924 -0.028 17.333 1.00 89.00 133 LYS A CA 1
ATOM 1020 C C . LYS A 1 133 ? 5.145 -0.557 16.581 1.00 89.00 133 LYS A C 1
ATOM 1022 O O . LYS A 1 133 ? 6.201 0.062 16.672 1.00 89.00 133 LYS A O 1
ATOM 1027 N N . GLU A 1 134 ? 5.002 -1.633 15.802 1.00 88.94 134 GLU A N 1
ATOM 1028 C CA . GLU A 1 134 ? 6.094 -2.189 14.982 1.00 88.94 134 GLU A CA 1
ATOM 1029 C C . GLU A 1 134 ? 6.633 -1.147 13.986 1.00 88.94 134 GLU A C 1
ATOM 1031 O O . GLU A 1 134 ? 7.836 -1.039 13.751 1.00 88.94 134 GLU A O 1
ATOM 1036 N N . PHE A 1 135 ? 5.743 -0.294 13.479 1.00 87.75 135 PHE A N 1
ATOM 1037 C CA . PHE A 1 135 ? 6.048 0.734 12.488 1.00 87.75 135 PHE A CA 1
ATOM 1038 C C . PHE A 1 135 ? 6.401 2.097 13.101 1.00 87.75 135 PHE A C 1
ATOM 1040 O O . PHE A 1 135 ? 6.519 3.081 12.370 1.00 87.75 135 PHE A O 1
ATOM 1047 N N . LYS A 1 136 ? 6.577 2.177 14.432 1.00 88.38 136 LYS A N 1
ATOM 1048 C CA . LYS A 1 136 ? 6.824 3.425 15.186 1.00 88.38 136 LYS A CA 1
ATOM 1049 C C . LYS A 1 136 ? 5.748 4.493 14.944 1.00 88.38 136 LYS A C 1
ATOM 1051 O O . LYS A 1 136 ? 6.017 5.692 14.985 1.00 88.38 136 LYS A O 1
ATOM 1056 N N . THR A 1 137 ? 4.520 4.054 14.686 1.00 87.81 137 THR A N 1
ATOM 1057 C CA . THR A 1 137 ? 3.356 4.921 14.478 1.00 87.81 137 THR A CA 1
ATOM 1058 C C . THR A 1 137 ? 2.282 4.603 15.504 1.00 87.81 137 THR A C 1
ATOM 1060 O O . THR A 1 137 ? 2.213 3.497 16.030 1.00 87.81 137 THR A O 1
ATOM 1063 N N . THR A 1 138 ? 1.438 5.581 15.817 1.00 88.31 138 THR A N 1
ATOM 1064 C CA . THR A 1 138 ? 0.329 5.392 16.764 1.00 88.31 138 THR A CA 1
ATOM 1065 C C . THR A 1 138 ? -0.976 5.009 16.076 1.00 88.31 138 THR A C 1
ATOM 1067 O O . THR A 1 138 ? -1.861 4.449 16.719 1.00 88.31 138 THR A O 1
ATOM 1070 N N . GLN A 1 139 ? -1.106 5.315 14.784 1.00 89.88 139 GLN A N 1
ATOM 1071 C CA . GLN A 1 139 ? -2.333 5.151 14.014 1.00 89.88 139 GLN A CA 1
ATOM 1072 C C . GLN A 1 139 ? -2.128 4.163 12.868 1.00 89.88 139 GLN A C 1
ATOM 1074 O O . GLN A 1 139 ? -1.135 4.229 12.138 1.00 89.88 139 GLN A O 1
ATOM 1079 N N . GLY A 1 140 ? -3.095 3.267 12.707 1.00 90.75 140 GLY A N 1
ATOM 1080 C CA . GLY A 1 140 ? -3.072 2.201 11.715 1.00 90.75 140 GLY A CA 1
ATOM 1081 C C . GLY A 1 140 ? -4.473 1.648 11.487 1.00 90.75 140 GLY A C 1
ATOM 1082 O O . GLY A 1 140 ? -5.315 1.725 12.384 1.00 90.75 140 GLY A O 1
ATOM 1083 N N . LYS A 1 141 ? -4.722 1.102 10.296 1.00 87.88 141 LYS A N 1
ATOM 1084 C CA . LYS A 1 141 ? -5.957 0.368 9.976 1.00 87.88 141 LYS A CA 1
ATOM 1085 C C . LYS A 1 141 ? -5.638 -1.004 9.407 1.00 87.88 141 LYS A C 1
ATOM 1087 O O . LYS A 1 141 ? -4.478 -1.204 8.975 1.00 87.88 141 LYS A O 1
#

Secondary structure (DSSP, 8-state):
-----------------PPP---------------------------------------PPPSS--TT-TTT-------S-SS-HHHHHHHHHHHTT--HHHHHHHHHHHHTTSS-PBPSS--TTPPB-GGGGGGT-SBB-

Solvent-accessible surface area (backbone atoms only — not comparable to full-atom values): 10224 Å² total; per-residue (Å²): 138,89,85,82,86,88,84,88,83,83,88,84,89,76,89,77,83,76,83,80,83,78,83,90,82,82,83,88,80,91,82,89,85,83,88,85,87,80,90,81,85,85,79,94,71,80,79,81,88,70,72,84,77,69,72,66,77,74,83,77,82,65,95,68,88,54,91,88,44,65,92,82,57,86,87,85,86,85,77,92,65,98,63,63,66,74,59,54,53,36,47,50,61,69,48,62,92,56,56,70,74,57,41,55,53,49,53,52,34,40,75,72,63,76,44,54,46,55,46,79,87,79,50,84,91,59,54,72,39,80,61,13,53,84,74,79,35,64,28,28,94